Protein AF-A0A915ZCJ9-F1 (afdb_monomer)

Solvent-accessible surface area (backbone atoms only — not comparable to full-atom values): 4672 Å² total; per-residue (Å²): 130,82,54,51,63,58,56,50,72,70,34,72,70,48,69,74,42,80,57,78,65,38,66,58,55,35,55,75,68,64,55,46,49,73,58,55,73,68,51,47,31,68,55,40,27,75,66,70,38,52,65,66,50,13,42,54,49,39,51,50,52,51,51,51,52,54,53,53,47,53,61,52,48,53,68,68,62,73,75,124

Nearest PDB structures (foldseek):
  5f3x-assembly2_D  TM=6.016E-01  e=1.440E+00  Mus musculus
  3bs7-assembly2_B  TM=6.692E-01  e=2.101E+00  Drosophila melanogaster

Organism: NCBI:txid588596

Mean predicted aligned error: 8.81 Å

pLDDT: mean 74.18, std 14.65, range [41.0, 89.31]

Structure (mmCIF, N/CA/C/O backbone):
data_AF-A0A915ZCJ9-F1
#
_entry.id   AF-A0A915ZCJ9-F1
#
loop_
_atom_site.group_PDB
_atom_site.id
_atom_site.type_symbol
_atom_site.label_atom_id
_atom_site.label_alt_id
_atom_site.label_comp_id
_atom_site.label_asym_id
_atom_site.label_entity_id
_atom_site.label_seq_id
_atom_site.pdbx_PDB_ins_code
_atom_site.Cartn_x
_atom_site.Cartn_y
_atom_site.Cartn_z
_atom_site.occupancy
_atom_site.B_iso_or_equiv
_atom_site.auth_seq_id
_atom_site.auth_comp_id
_atom_site.auth_asym_id
_atom_site.auth_atom_id
_atom_site.pdbx_PDB_model_num
ATOM 1 N N . MET A 1 1 ? 4.370 8.358 -18.483 1.00 42.69 1 MET A N 1
ATOM 2 C CA . MET A 1 1 ? 4.610 7.426 -17.365 1.00 42.69 1 MET A CA 1
ATOM 3 C C . MET A 1 1 ? 3.303 7.346 -16.606 1.00 42.69 1 MET A C 1
ATOM 5 O O . MET A 1 1 ? 2.945 8.297 -15.922 1.00 42.69 1 MET A O 1
ATOM 9 N N . GLU A 1 2 ? 2.503 6.318 -16.865 1.00 52.81 2 GLU A N 1
ATOM 10 C CA . GLU A 1 2 ? 1.268 6.115 -16.108 1.00 52.81 2 GLU A CA 1
ATOM 11 C C . GLU A 1 2 ? 1.639 5.893 -14.638 1.00 52.81 2 GLU A C 1
ATOM 13 O O . GLU A 1 2 ? 2.606 5.192 -14.338 1.00 52.81 2 GLU A O 1
ATOM 18 N N . SER A 1 3 ? 0.943 6.573 -13.723 1.00 70.56 3 SER A N 1
ATOM 19 C CA . SER A 1 3 ? 1.226 6.457 -12.290 1.00 70.56 3 SER A CA 1
ATOM 20 C C . SER A 1 3 ? 1.055 4.996 -11.876 1.00 70.56 3 SER A C 1
ATOM 22 O O . SER A 1 3 ? 0.009 4.412 -12.150 1.00 70.56 3 SER A O 1
ATOM 24 N N . LEU A 1 4 ? 2.054 4.411 -11.207 1.00 72.62 4 LEU A N 1
ATOM 25 C CA . LEU A 1 4 ? 1.992 3.047 -10.661 1.00 72.62 4 LEU A CA 1
ATOM 26 C C . LEU A 1 4 ? 0.685 2.810 -9.888 1.00 72.62 4 LEU A C 1
ATOM 28 O O . LEU A 1 4 ? 0.097 1.742 -9.977 1.00 72.62 4 LEU A O 1
ATOM 32 N N . ILE A 1 5 ? 0.195 3.840 -9.194 1.00 73.62 5 ILE A N 1
ATOM 33 C CA . ILE A 1 5 ? -1.069 3.815 -8.458 1.00 73.62 5 ILE A CA 1
ATOM 34 C C . ILE A 1 5 ? -2.271 3.573 -9.387 1.00 73.62 5 ILE A C 1
ATOM 36 O O . ILE A 1 5 ? -3.156 2.803 -9.032 1.00 73.62 5 ILE A O 1
ATOM 40 N N . LYS A 1 6 ? -2.301 4.167 -10.590 1.00 75.94 6 LYS A N 1
ATOM 41 C CA . LYS A 1 6 ? -3.361 3.908 -11.581 1.00 75.94 6 LYS A CA 1
ATOM 42 C C . LYS A 1 6 ? -3.310 2.469 -12.085 1.00 75.94 6 LYS A C 1
ATOM 44 O O . LYS A 1 6 ? -4.331 1.797 -12.053 1.00 75.94 6 LYS A O 1
ATOM 49 N N . PHE A 1 7 ? -2.117 1.987 -12.441 1.00 78.31 7 PHE A N 1
ATOM 50 C CA . PHE A 1 7 ? -1.916 0.596 -12.860 1.00 78.31 7 PHE A CA 1
ATOM 51 C C . PHE A 1 7 ? -2.409 -0.392 -11.793 1.00 78.31 7 PHE A C 1
ATOM 53 O O . PHE A 1 7 ? -3.146 -1.323 -12.092 1.00 78.31 7 PHE A O 1
ATOM 60 N N . LEU A 1 8 ? -2.044 -0.155 -10.530 1.00 77.12 8 LEU A N 1
ATOM 61 C CA . LEU A 1 8 ? -2.463 -0.987 -9.404 1.00 77.12 8 LEU A CA 1
ATOM 62 C C . LEU A 1 8 ? -3.980 -0.914 -9.170 1.00 77.12 8 LEU A C 1
ATOM 6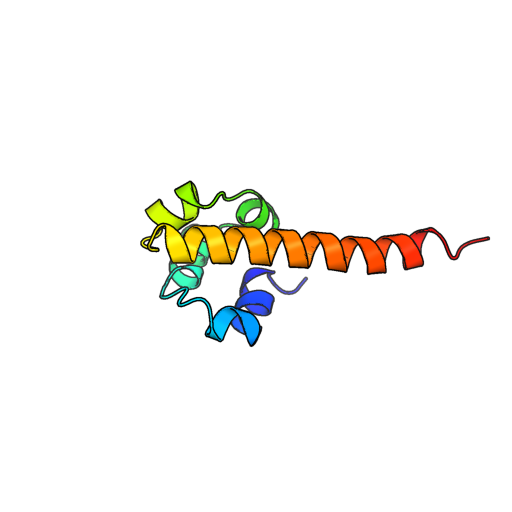4 O O . LEU A 1 8 ? -4.611 -1.930 -8.903 1.00 77.12 8 LEU A O 1
ATOM 68 N N . ARG A 1 9 ? -4.596 0.261 -9.327 1.00 76.38 9 ARG A N 1
ATOM 69 C CA . ARG A 1 9 ? -6.050 0.424 -9.182 1.00 76.38 9 ARG A CA 1
ATOM 70 C C . ARG A 1 9 ? -6.849 -0.392 -10.205 1.00 76.38 9 ARG A C 1
ATOM 72 O O . ARG A 1 9 ? -7.969 -0.801 -9.909 1.00 76.38 9 ARG A O 1
ATOM 79 N N . GLU A 1 10 ? -6.289 -0.613 -11.389 1.00 78.50 10 GLU A N 1
ATOM 80 C CA . GLU A 1 10 ? -6.914 -1.405 -12.453 1.00 78.50 10 GLU A CA 1
ATOM 81 C C . GLU A 1 10 ? -6.591 -2.906 -12.358 1.00 78.50 10 GLU A C 1
ATOM 83 O O . GLU A 1 10 ? -7.263 -3.717 -13.000 1.00 78.50 10 GLU A O 1
ATOM 88 N N . ASP A 1 11 ? -5.620 -3.306 -11.530 1.00 80.88 11 ASP A N 1
ATOM 89 C CA . ASP A 1 11 ? -5.205 -4.701 -11.424 1.00 80.88 11 ASP A CA 1
ATOM 90 C C . ASP A 1 11 ? -6.253 -5.555 -10.693 1.00 80.88 11 ASP A C 1
ATOM 92 O O . ASP A 1 11 ? -6.634 -5.323 -9.542 1.00 80.88 11 ASP A O 1
ATOM 96 N N . SER A 1 12 ? -6.715 -6.608 -11.368 1.00 75.12 12 SER A N 1
ATOM 97 C CA . SER A 1 12 ? -7.731 -7.517 -10.839 1.00 75.12 12 SER A CA 1
ATOM 98 C C . SER A 1 12 ? -7.294 -8.264 -9.578 1.00 75.12 12 SER A C 1
ATOM 100 O O . SER A 1 12 ? -8.150 -8.652 -8.789 1.00 75.12 12 SER A O 1
ATOM 102 N N . LYS A 1 13 ? -5.989 -8.468 -9.353 1.00 73.56 13 LYS A N 1
ATOM 103 C CA . LYS A 1 13 ? -5.490 -9.127 -8.136 1.00 73.56 13 LYS A CA 1
ATOM 104 C C . LYS A 1 13 ? -5.628 -8.226 -6.913 1.00 73.56 13 LYS A C 1
ATOM 106 O O . LYS A 1 13 ? -5.881 -8.727 -5.823 1.00 73.56 13 LYS A O 1
ATOM 111 N N . LEU A 1 14 ? -5.564 -6.909 -7.099 1.00 76.12 14 LEU A N 1
ATOM 112 C CA . LEU A 1 14 ? -5.824 -5.949 -6.030 1.00 76.12 14 LEU A CA 1
ATOM 113 C C . LEU A 1 14 ? -7.303 -5.816 -5.689 1.00 76.12 14 LEU A C 1
ATOM 115 O O . LEU A 1 14 ? -7.617 -5.351 -4.606 1.00 76.12 14 LEU A O 1
ATOM 119 N N . LYS A 1 15 ? -8.226 -6.295 -6.532 1.00 70.94 15 LYS A N 1
ATOM 120 C CA . LYS A 1 15 ? -9.632 -6.431 -6.116 1.00 70.94 15 LYS A CA 1
ATOM 121 C C . LYS A 1 15 ? -9.823 -7.468 -5.006 1.00 70.94 15 LYS A C 1
ATOM 123 O O . LYS A 1 15 ? -10.810 -7.384 -4.285 1.00 70.94 15 LYS A O 1
ATOM 128 N N . HIS A 1 16 ? -8.915 -8.439 -4.874 1.00 76.88 16 HIS A N 1
ATOM 129 C CA . HIS A 1 16 ? -8.975 -9.443 -3.807 1.00 76.88 16 HIS A CA 1
ATOM 130 C C . HIS A 1 16 ? -8.415 -8.938 -2.477 1.00 76.88 16 HIS A C 1
ATOM 132 O O . HIS A 1 16 ? -8.854 -9.383 -1.420 1.00 76.88 16 HIS A O 1
ATOM 138 N N . ILE A 1 17 ? -7.459 -8.015 -2.529 1.00 75.00 17 ILE A N 1
ATOM 139 C CA . ILE A 1 17 ? -6.885 -7.374 -1.352 1.00 75.00 17 ILE A CA 1
ATOM 140 C C . ILE A 1 17 ? -7.736 -6.128 -1.135 1.00 75.00 17 ILE A C 1
ATOM 142 O O . ILE A 1 17 ? -7.580 -5.167 -1.870 1.00 75.00 17 ILE A O 1
ATOM 146 N N . GLU A 1 18 ? -8.691 -6.137 -0.204 1.00 77.62 18 GLU A N 1
ATOM 147 C CA . GLU A 1 18 ? -9.508 -4.952 0.114 1.00 77.62 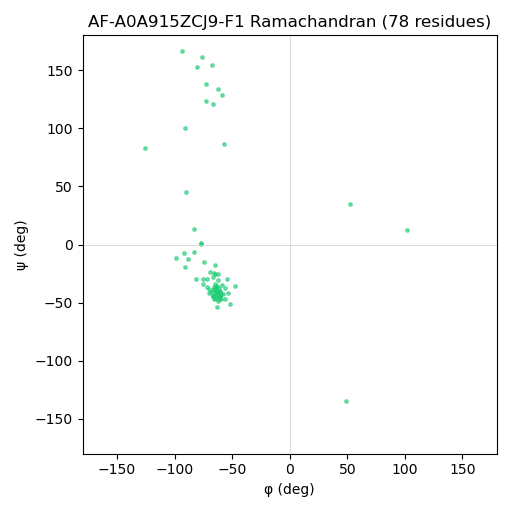18 GLU A CA 1
ATOM 148 C C . GLU A 1 18 ? -8.612 -3.767 0.531 1.00 77.62 18 GLU A C 1
ATOM 150 O O . GLU A 1 18 ? -8.316 -3.542 1.701 1.00 77.62 18 GLU A O 1
ATOM 155 N N . VAL A 1 19 ? -8.150 -3.005 -0.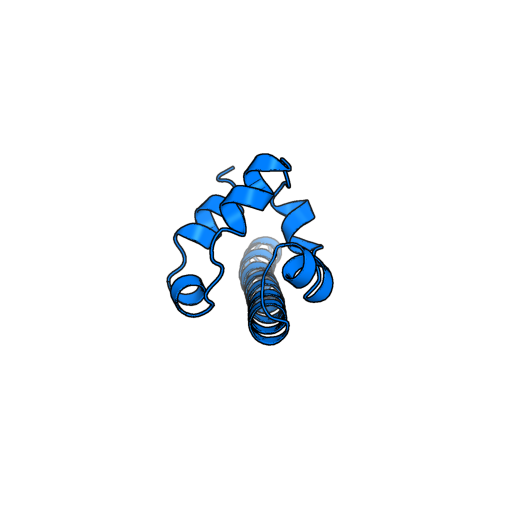456 1.00 76.44 19 VAL A N 1
ATOM 156 C CA . VAL A 1 19 ? -7.236 -1.870 -0.296 1.00 76.44 19 VAL A CA 1
ATOM 157 C C . VAL A 1 19 ? -7.971 -0.585 0.085 1.00 76.44 19 VAL A C 1
ATOM 159 O O . VAL A 1 19 ? -7.330 0.412 0.405 1.00 76.44 19 VAL A O 1
ATOM 162 N N . GLY A 1 20 ? -9.309 -0.600 0.102 1.00 72.12 20 GLY A N 1
ATOM 163 C CA . GLY A 1 20 ? -10.149 0.517 0.543 1.00 72.12 20 GLY A CA 1
ATOM 164 C C . GLY A 1 20 ? -9.752 1.856 -0.092 1.00 72.12 20 GLY A C 1
ATOM 165 O O . GLY A 1 20 ? -9.460 1.932 -1.286 1.00 72.12 20 GLY A O 1
A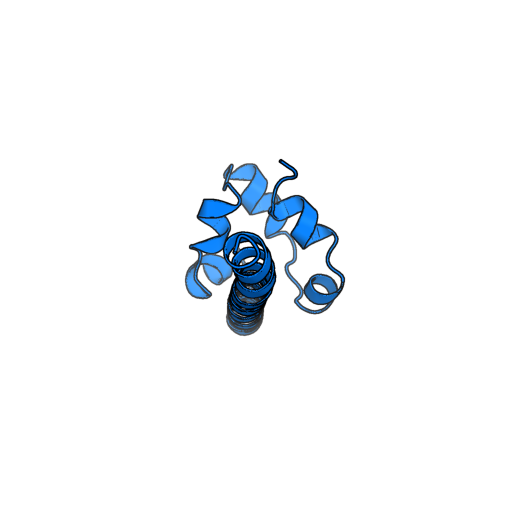TOM 166 N N . ASP A 1 21 ? -9.687 2.905 0.733 1.00 80.12 21 ASP A N 1
ATOM 167 C CA . ASP A 1 21 ? -9.284 4.262 0.331 1.00 80.12 21 ASP A CA 1
ATOM 168 C C . ASP A 1 21 ? -7.761 4.484 0.292 1.00 80.12 21 ASP A C 1
ATOM 170 O O . ASP A 1 21 ? -7.304 5.627 0.214 1.00 80.12 21 ASP A O 1
ATOM 174 N N . LEU A 1 22 ? -6.946 3.422 0.352 1.00 83.12 22 LEU A N 1
ATOM 175 C CA . LEU A 1 22 ? -5.484 3.534 0.358 1.00 83.12 22 LEU A CA 1
ATOM 176 C C . LEU A 1 22 ? -4.985 4.404 -0.801 1.00 83.12 22 LEU A C 1
ATOM 178 O O . LEU A 1 22 ? -4.235 5.352 -0.584 1.00 83.12 22 LEU A O 1
ATOM 182 N N . PHE A 1 23 ? -5.421 4.112 -2.028 1.00 79.56 23 PHE A N 1
ATOM 183 C CA . PHE A 1 23 ? -4.967 4.841 -3.213 1.00 79.56 23 PHE A CA 1
ATOM 184 C C . PHE A 1 23 ? -5.364 6.316 -3.189 1.00 79.56 23 PHE A C 1
ATOM 186 O O . PHE A 1 23 ? -4.566 7.155 -3.601 1.00 79.56 23 PHE A O 1
ATOM 193 N N . THR A 1 24 ? -6.540 6.637 -2.648 1.00 83.12 24 THR A N 1
ATOM 194 C CA . THR A 1 24 ? -6.984 8.021 -2.444 1.00 83.12 24 THR A CA 1
ATOM 195 C C . THR A 1 24 ? -6.048 8.741 -1.473 1.00 83.12 24 THR A C 1
ATOM 197 O O . THR A 1 24 ? -5.515 9.795 -1.807 1.00 83.12 24 THR A O 1
ATOM 200 N N . LYS A 1 25 ? -5.736 8.132 -0.320 1.00 84.00 25 LYS A N 1
ATOM 201 C CA . LYS A 1 25 ? -4.820 8.716 0.679 1.00 84.00 25 LYS A CA 1
ATOM 202 C C . LYS A 1 25 ? -3.392 8.877 0.157 1.00 84.00 25 LYS A C 1
ATOM 204 O O . LYS A 1 25 ? -2.702 9.836 0.504 1.00 84.00 25 LYS A O 1
ATOM 209 N N . LEU A 1 26 ? -2.922 7.934 -0.656 1.00 82.44 26 LEU A N 1
ATOM 210 C CA . LEU A 1 26 ? -1.606 8.011 -1.291 1.00 82.44 26 LEU A CA 1
ATOM 211 C C . LEU A 1 26 ? -1.544 9.154 -2.310 1.00 82.44 26 LEU A C 1
ATOM 213 O O . LEU A 1 26 ? -0.538 9.862 -2.365 1.00 82.44 26 LEU A O 1
ATOM 217 N N . GLU A 1 27 ? -2.620 9.360 -3.072 1.00 80.94 27 GLU A N 1
ATOM 218 C CA . GLU A 1 27 ? -2.748 10.472 -4.015 1.00 80.94 27 GLU A CA 1
ATOM 219 C C . GLU A 1 27 ? -2.804 11.826 -3.287 1.00 80.94 27 GLU A C 1
ATOM 221 O O . GLU A 1 27 ? -2.057 12.738 -3.646 1.00 80.94 27 GLU A O 1
ATOM 226 N N . GLU A 1 28 ? -3.580 11.936 -2.200 1.00 83.81 28 GLU A N 1
ATOM 227 C CA . GLU A 1 28 ? -3.635 13.132 -1.341 1.00 83.81 28 GLU A CA 1
ATOM 228 C C . GLU A 1 28 ? -2.262 13.489 -0.757 1.00 83.81 28 GLU A C 1
ATOM 230 O O . GLU A 1 28 ? -1.854 14.654 -0.763 1.00 83.81 28 GLU A O 1
ATOM 235 N N . LYS A 1 29 ? -1.504 12.483 -0.303 1.00 81.81 29 LYS A N 1
ATOM 236 C CA . LYS A 1 29 ? -0.133 12.666 0.197 1.00 81.81 29 LYS A CA 1
ATOM 237 C C . LYS A 1 29 ? 0.911 12.848 -0.911 1.00 81.81 29 LYS A C 1
ATOM 239 O O . LYS A 1 29 ? 2.093 12.985 -0.599 1.00 81.81 29 LYS A O 1
ATOM 244 N N . LYS A 1 30 ? 0.507 12.857 -2.188 1.00 79.31 30 LYS A N 1
ATOM 245 C CA . LYS A 1 30 ? 1.396 12.937 -3.362 1.00 79.31 30 LYS A CA 1
ATOM 246 C C . LYS A 1 30 ? 2.509 11.883 -3.338 1.00 79.31 30 LYS A C 1
ATOM 248 O O . LYS A 1 30 ? 3.630 12.137 -3.786 1.00 79.31 30 LYS A O 1
ATOM 253 N N . ILE A 1 31 ? 2.209 10.695 -2.813 1.00 78.88 31 ILE A N 1
ATOM 254 C CA . ILE A 1 31 ? 3.137 9.566 -2.817 1.00 78.88 31 ILE A CA 1
ATOM 255 C C . ILE A 1 31 ? 3.330 9.139 -4.275 1.00 78.88 31 ILE A C 1
ATOM 257 O O . ILE A 1 31 ? 2.382 8.786 -4.975 1.00 78.88 31 ILE A O 1
ATOM 261 N N . THR A 1 32 ? 4.570 9.183 -4.749 1.00 76.38 32 THR A N 1
ATOM 262 C CA . THR 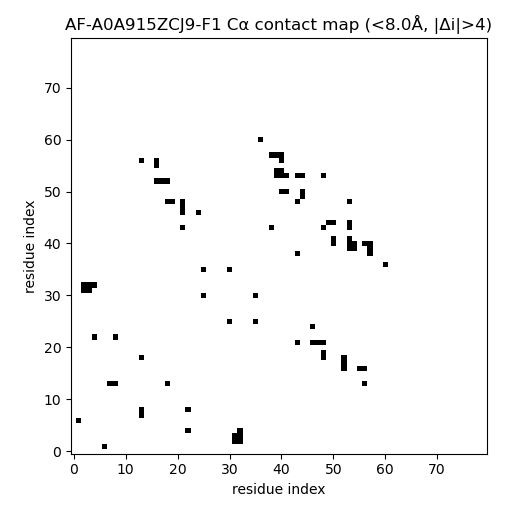A 1 32 ? 4.928 8.690 -6.081 1.00 76.38 32 THR A CA 1
ATOM 263 C C . THR A 1 32 ? 4.991 7.164 -6.092 1.00 76.38 32 THR A C 1
ATOM 265 O O . THR A 1 32 ? 5.142 6.531 -5.046 1.00 76.38 32 THR A O 1
ATOM 268 N N . GLY A 1 33 ? 4.926 6.555 -7.281 1.00 76.69 33 GLY A N 1
ATOM 269 C CA . GLY A 1 33 ? 5.043 5.100 -7.428 1.00 76.69 33 GLY A CA 1
ATOM 270 C C . GLY A 1 33 ? 6.307 4.526 -6.777 1.00 76.69 33 GLY A C 1
ATOM 271 O O . GLY A 1 33 ? 6.226 3.529 -6.072 1.00 76.69 33 GLY A O 1
ATOM 272 N N . ASP A 1 34 ? 7.453 5.195 -6.920 1.00 76.62 34 ASP A N 1
ATOM 273 C CA . ASP A 1 34 ? 8.706 4.766 -6.281 1.00 76.62 34 ASP A CA 1
ATOM 274 C C . ASP A 1 34 ? 8.656 4.814 -4.751 1.00 76.62 34 ASP A C 1
ATOM 276 O O . ASP A 1 34 ? 9.219 3.947 -4.085 1.00 76.62 34 ASP A O 1
ATOM 280 N N . SER A 1 35 ? 7.985 5.816 -4.179 1.00 81.19 35 SER A N 1
ATOM 281 C CA . SER A 1 35 ? 7.790 5.909 -2.730 1.00 81.19 35 SER A CA 1
ATOM 282 C C . SER A 1 35 ? 6.800 4.859 -2.235 1.00 81.19 35 SER A C 1
ATOM 284 O O . SER A 1 35 ? 7.022 4.280 -1.179 1.00 81.19 35 SER A O 1
ATOM 286 N N . PHE A 1 36 ? 5.760 4.557 -3.016 1.00 81.00 36 PHE A N 1
ATOM 287 C CA . PHE A 1 36 ? 4.809 3.487 -2.715 1.00 81.00 36 PHE A CA 1
ATOM 288 C C . PHE A 1 36 ? 5.491 2.115 -2.631 1.00 81.00 36 PHE A C 1
ATOM 290 O O . PHE A 1 36 ? 5.218 1.354 -1.711 1.00 81.00 36 PHE A O 1
ATOM 297 N N . LEU A 1 37 ? 6.433 1.825 -3.534 1.00 79.31 37 LEU A N 1
ATOM 298 C CA . LEU A 1 37 ? 7.201 0.571 -3.523 1.00 79.31 37 LEU A CA 1
ATOM 299 C C . LEU A 1 37 ? 8.113 0.410 -2.296 1.00 79.31 37 LEU A C 1
ATOM 301 O O . LEU A 1 37 ? 8.577 -0.695 -2.029 1.00 79.31 37 LEU A O 1
ATOM 305 N N . LYS A 1 38 ? 8.406 1.499 -1.577 1.00 82.19 38 LYS A N 1
ATOM 306 C CA . LYS A 1 38 ? 9.221 1.478 -0.354 1.00 82.19 38 LYS A CA 1
ATOM 307 C C . LYS A 1 38 ? 8.389 1.312 0.915 1.00 82.19 38 LYS A C 1
ATOM 309 O O . LYS A 1 38 ? 8.977 1.176 1.984 1.00 82.19 38 LYS A O 1
ATOM 314 N N . LEU A 1 39 ? 7.061 1.356 0.807 1.00 84.06 39 LEU A N 1
ATOM 315 C CA . LEU A 1 39 ? 6.171 1.179 1.946 1.00 84.06 39 LEU A CA 1
ATOM 316 C C . LEU A 1 39 ? 6.168 -0.285 2.389 1.00 84.06 39 LEU A C 1
ATOM 318 O O . LEU A 1 39 ? 6.126 -1.208 1.575 1.00 84.06 39 LEU A O 1
ATOM 322 N N . SER A 1 40 ?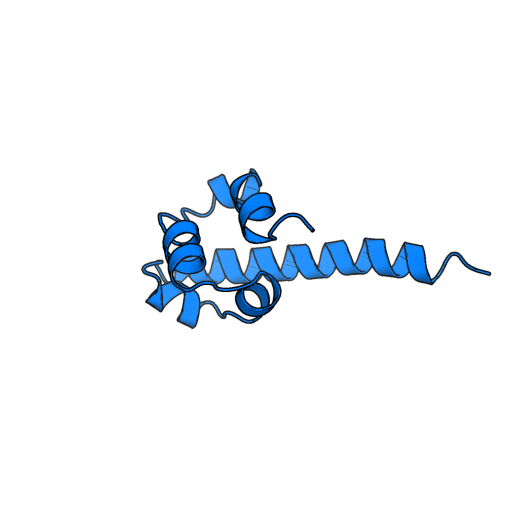 6.202 -0.473 3.699 1.00 85.12 40 SER A N 1
ATOM 323 C CA . SER A 1 40 ? 6.058 -1.755 4.374 1.00 85.12 40 SER A CA 1
ATOM 324 C C . SER A 1 40 ? 4.603 -2.013 4.773 1.00 85.12 40 SER A C 1
ATOM 326 O O . SER A 1 40 ? 3.778 -1.096 4.826 1.00 85.12 40 SER A O 1
ATOM 328 N N . GLY A 1 41 ? 4.282 -3.251 5.151 1.00 86.69 41 GLY A N 1
ATOM 329 C CA . GLY A 1 41 ? 2.990 -3.610 5.737 1.00 86.69 41 GLY A CA 1
ATOM 330 C C . GLY A 1 41 ? 2.623 -2.761 6.962 1.00 86.69 41 GLY A C 1
ATOM 331 O O . GLY A 1 41 ? 1.451 -2.477 7.207 1.00 86.69 41 GLY A O 1
ATOM 332 N N . TRP A 1 42 ? 3.607 -2.277 7.721 1.00 86.94 42 TRP A N 1
ATOM 333 C CA . TRP A 1 42 ? 3.343 -1.362 8.833 1.00 86.94 42 TRP A CA 1
ATOM 334 C C . TRP A 1 42 ? 2.898 0.017 8.359 1.00 86.94 42 TRP A C 1
ATOM 336 O O . TRP A 1 42 ? 1.930 0.546 8.902 1.00 86.94 42 TRP A O 1
ATOM 346 N N . ASP A 1 43 ? 3.522 0.550 7.309 1.00 87.88 43 ASP A N 1
ATOM 347 C CA . ASP A 1 43 ? 3.101 1.819 6.718 1.00 87.88 43 ASP A CA 1
ATOM 348 C C . ASP A 1 43 ? 1.667 1.702 6.189 1.00 87.88 43 ASP A C 1
ATOM 350 O O . ASP A 1 43 ? 0.811 2.527 6.500 1.00 87.88 43 ASP A O 1
ATOM 354 N N . PHE A 1 44 ? 1.355 0.630 5.454 1.00 86.31 44 PHE A N 1
ATOM 355 C CA . PHE A 1 44 ? 0.005 0.371 4.940 1.00 86.31 44 PHE A CA 1
ATOM 356 C C . PHE A 1 44 ? -1.051 0.259 6.047 1.00 86.31 44 PHE A C 1
ATOM 358 O O . PHE A 1 44 ? -2.178 0.738 5.883 1.00 86.31 44 PHE A O 1
ATOM 365 N N . LYS A 1 45 ? -0.686 -0.300 7.205 1.00 87.00 45 LYS A N 1
ATOM 366 C CA . LYS A 1 45 ? -1.554 -0.317 8.386 1.00 87.00 45 LYS A CA 1
ATOM 367 C C . LYS A 1 45 ? -1.858 1.098 8.892 1.00 87.00 45 LYS A C 1
ATOM 369 O O . LYS A 1 45 ? -3.009 1.379 9.224 1.00 87.00 45 LYS A O 1
ATOM 374 N N . GLU A 1 46 ? -0.884 2.009 8.900 1.00 86.81 46 GLU A N 1
ATOM 375 C CA . GLU A 1 46 ? -1.118 3.419 9.261 1.00 86.81 46 GLU A CA 1
ATOM 376 C C . GLU A 1 46 ? -2.047 4.140 8.274 1.00 86.81 46 GLU A C 1
ATOM 378 O O . GLU A 1 46 ? -2.762 5.073 8.645 1.00 86.81 46 GLU A O 1
ATOM 383 N N . TYR A 1 47 ? -2.116 3.672 7.025 1.00 82.19 47 TYR A N 1
ATOM 384 C CA . TYR A 1 47 ? -3.088 4.155 6.041 1.00 82.19 47 TYR A CA 1
ATOM 385 C C . TYR A 1 47 ? -4.510 3.604 6.242 1.00 82.19 47 TYR A C 1
ATOM 387 O O . TYR A 1 47 ? -5.431 4.019 5.531 1.00 82.19 47 TYR A O 1
ATOM 395 N N . GLY A 1 48 ? -4.732 2.766 7.257 1.00 82.50 48 GLY A N 1
ATOM 396 C CA . GLY A 1 48 ? -6.048 2.256 7.646 1.00 82.50 48 GLY A CA 1
ATOM 397 C C . GLY A 1 48 ? -6.339 0.832 7.179 1.00 82.50 48 GLY A C 1
ATOM 398 O O . GLY A 1 48 ? -7.488 0.406 7.255 1.00 82.50 48 GLY A O 1
ATOM 399 N N . MET A 1 49 ? -5.330 0.096 6.704 1.00 85.25 49 MET A N 1
ATOM 400 C CA . MET A 1 49 ? -5.474 -1.330 6.405 1.00 85.25 49 MET A CA 1
ATOM 401 C C . MET A 1 49 ? -5.357 -2.175 7.675 1.00 85.25 49 MET A C 1
ATOM 403 O O . MET A 1 49 ? -4.662 -1.822 8.631 1.00 85.25 49 MET A O 1
ATOM 407 N N . SER A 1 50 ? -5.988 -3.349 7.674 1.00 89.00 50 SER A N 1
ATOM 408 C CA . SER A 1 50 ? -5.640 -4.377 8.654 1.00 89.00 50 SER A CA 1
ATOM 409 C C . SER A 1 50 ? -4.222 -4.897 8.397 1.00 89.00 50 SER A C 1
ATOM 411 O O . SER A 1 50 ? -3.735 -4.883 7.266 1.00 89.00 50 SER A O 1
ATOM 413 N N . LEU A 1 51 ? -3.563 -5.418 9.438 1.00 87.44 51 LEU A N 1
ATOM 414 C CA . LEU A 1 51 ? -2.218 -5.993 9.307 1.00 87.44 51 LEU A CA 1
ATOM 415 C C . LEU A 1 51 ? -2.170 -7.110 8.250 1.00 87.44 51 LEU A C 1
ATOM 417 O O . LEU A 1 51 ? -1.201 -7.207 7.510 1.00 87.44 51 LEU A O 1
ATOM 421 N N . ARG A 1 52 ? -3.228 -7.924 8.154 1.00 88.50 52 ARG A N 1
ATOM 422 C CA . ARG A 1 52 ? -3.320 -8.996 7.159 1.00 88.50 52 ARG A CA 1
ATOM 423 C C . ARG A 1 52 ? -3.330 -8.439 5.735 1.00 88.50 52 ARG A C 1
ATOM 425 O O . ARG A 1 52 ? -2.480 -8.823 4.943 1.00 88.50 52 ARG A O 1
ATOM 432 N N . GLN A 1 53 ? -4.237 -7.504 5.445 1.00 87.12 53 GLN A N 1
ATOM 433 C CA . GLN A 1 53 ? -4.339 -6.895 4.114 1.00 87.12 53 GLN A CA 1
ATOM 434 C C . GLN A 1 53 ? -3.045 -6.161 3.743 1.00 87.12 53 GLN A C 1
AT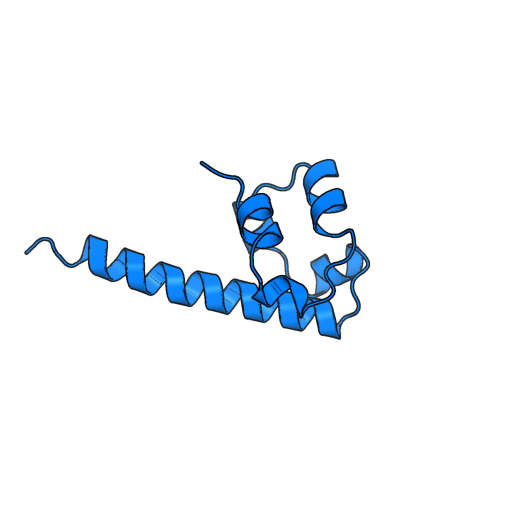OM 436 O O . GLN A 1 53 ? -2.621 -6.183 2.593 1.00 87.12 53 GLN A O 1
ATOM 441 N N . ALA A 1 54 ? -2.416 -5.507 4.719 1.00 89.31 54 ALA A N 1
ATOM 442 C CA . ALA A 1 54 ? -1.171 -4.789 4.520 1.00 89.31 54 ALA A CA 1
ATOM 443 C C . ALA A 1 54 ? -0.002 -5.716 4.147 1.00 89.31 54 ALA A C 1
ATOM 445 O O . ALA A 1 54 ? 0.772 -5.389 3.251 1.00 89.31 54 ALA A O 1
ATOM 446 N N . LEU A 1 55 ? 0.104 -6.878 4.799 1.00 89.12 55 LEU A N 1
ATOM 447 C CA . LEU A 1 55 ? 1.099 -7.898 4.459 1.00 89.12 55 LEU A CA 1
ATOM 448 C C . LEU A 1 55 ? 0.807 -8.546 3.098 1.00 89.12 55 LEU A C 1
ATOM 450 O O . LEU A 1 55 ? 1.726 -8.719 2.304 1.00 89.12 55 LEU A O 1
ATOM 454 N N . GLU A 1 56 ? -0.461 -8.842 2.789 1.00 88.94 56 GLU A N 1
ATOM 455 C CA . GLU A 1 56 ? -0.865 -9.361 1.471 1.00 88.94 56 GLU A CA 1
ATOM 456 C C . GLU A 1 56 ? -0.534 -8.369 0.344 1.00 88.94 56 GLU A C 1
ATOM 458 O O . GLU A 1 56 ? -0.057 -8.766 -0.720 1.00 88.94 56 GLU A O 1
ATOM 463 N N . LEU A 1 57 ? -0.733 -7.068 0.584 1.00 86.25 57 LEU A N 1
ATOM 464 C CA . LEU A 1 57 ? -0.359 -6.011 -0.352 1.00 86.25 57 LEU A CA 1
ATOM 465 C C . LEU A 1 57 ? 1.161 -5.908 -0.528 1.00 86.25 57 LEU A C 1
ATOM 467 O O . LEU A 1 57 ? 1.638 -5.793 -1.656 1.00 86.25 57 LEU A O 1
ATOM 471 N N . GLU A 1 58 ? 1.920 -5.956 0.567 1.00 88.19 58 GLU A N 1
ATOM 472 C CA . GLU A 1 58 ? 3.382 -5.920 0.528 1.00 88.19 58 GLU A CA 1
ATOM 473 C C . GLU A 1 58 ? 3.950 -7.096 -0.284 1.00 88.19 58 GLU A C 1
ATOM 475 O O . GLU A 1 58 ? 4.788 -6.891 -1.168 1.00 88.19 58 GLU A O 1
ATOM 480 N N . ASP A 1 59 ? 3.466 -8.314 -0.040 1.00 87.75 59 ASP A N 1
ATOM 481 C CA . ASP A 1 59 ? 3.885 -9.504 -0.785 1.00 87.75 59 ASP A CA 1
ATOM 482 C C . ASP A 1 59 ? 3.497 -9.418 -2.263 1.00 87.75 59 ASP A C 1
ATOM 484 O O . ASP A 1 59 ? 4.315 -9.713 -3.139 1.00 87.75 59 ASP A O 1
ATOM 488 N N . TYR A 1 60 ? 2.296 -8.925 -2.568 1.00 85.38 60 TYR A N 1
ATOM 489 C CA . TYR A 1 60 ? 1.867 -8.704 -3.945 1.00 85.38 60 TYR A CA 1
ATOM 490 C C . TYR A 1 60 ? 2.772 -7.705 -4.683 1.00 85.38 60 TYR A C 1
ATOM 492 O O . TYR A 1 60 ? 3.185 -7.963 -5.816 1.00 85.38 60 TYR A O 1
ATOM 500 N N . ILE A 1 61 ? 3.137 -6.589 -4.045 1.00 80.75 61 ILE A N 1
ATOM 501 C CA . ILE A 1 61 ? 4.056 -5.594 -4.616 1.00 80.75 61 ILE A CA 1
ATOM 502 C C . ILE A 1 61 ? 5.440 -6.209 -4.861 1.00 80.75 61 ILE A C 1
ATOM 504 O O . ILE A 1 61 ? 6.022 -6.006 -5.933 1.00 80.75 61 ILE A O 1
ATOM 508 N N . LYS A 1 62 ? 5.956 -6.995 -3.906 1.00 82.50 62 LYS A N 1
ATOM 509 C CA . LYS A 1 62 ? 7.227 -7.724 -4.053 1.00 82.50 62 LYS A CA 1
ATOM 510 C C . LYS A 1 62 ? 7.183 -8.710 -5.218 1.00 82.50 62 LYS A C 1
ATOM 512 O O . LYS A 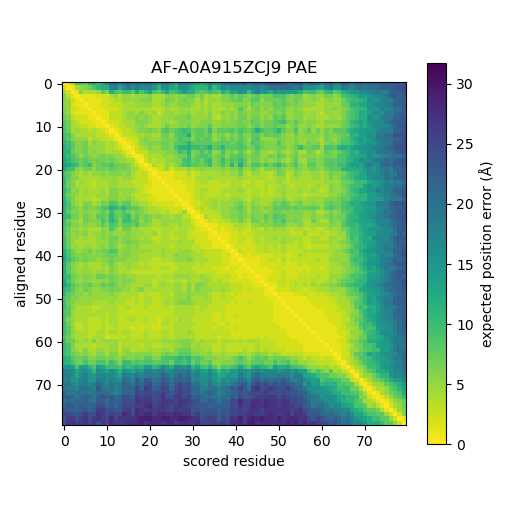1 62 ? 8.124 -8.743 -6.014 1.00 82.50 62 LYS A O 1
ATOM 517 N N . GLU A 1 63 ? 6.099 -9.473 -5.368 1.00 83.31 63 GLU A N 1
ATOM 518 C CA . GLU A 1 63 ? 5.903 -10.369 -6.514 1.00 83.31 63 GLU A CA 1
ATOM 519 C C . GLU A 1 63 ? 5.887 -9.608 -7.842 1.00 83.31 63 GLU A C 1
ATOM 521 O O . GLU A 1 63 ? 6.529 -10.029 -8.807 1.00 83.31 63 GLU A O 1
ATOM 526 N N . LEU A 1 64 ? 5.163 -8.490 -7.904 1.00 75.88 64 LEU A N 1
ATOM 527 C CA . LEU A 1 64 ? 5.062 -7.640 -9.092 1.00 75.88 64 LEU A CA 1
ATOM 528 C C . LEU A 1 64 ? 6.431 -7.108 -9.512 1.00 75.88 64 LEU A C 1
ATOM 530 O O . LEU A 1 64 ? 6.767 -7.107 -10.696 1.00 75.88 64 LEU A O 1
ATOM 534 N N . TYR A 1 65 ? 7.232 -6.688 -8.536 1.00 71.12 65 TYR A N 1
ATOM 535 C CA . TYR A 1 65 ? 8.580 -6.191 -8.762 1.00 71.12 65 TYR A CA 1
ATOM 536 C C . TYR A 1 65 ? 9.544 -7.310 -9.185 1.00 71.12 65 TYR A C 1
ATOM 538 O O . TYR A 1 65 ? 10.367 -7.110 -10.080 1.00 71.12 65 TYR A O 1
ATOM 546 N N . SER A 1 66 ? 9.403 -8.505 -8.605 1.00 71.38 66 SER A N 1
ATOM 547 C CA . SER A 1 66 ? 10.167 -9.696 -8.993 1.00 71.38 66 SER A CA 1
ATOM 548 C C . SER A 1 66 ? 9.858 -10.129 -10.433 1.00 71.38 66 SER A C 1
ATOM 550 O O . SER A 1 66 ? 10.783 -10.317 -11.223 1.00 71.38 66 SER A O 1
ATOM 552 N N . ARG A 1 67 ? 8.571 -10.173 -10.813 1.00 66.25 67 ARG A N 1
ATOM 553 C CA . ARG A 1 67 ? 8.121 -10.483 -12.183 1.00 66.25 67 ARG A CA 1
ATOM 554 C C . ARG A 1 67 ? 8.554 -9.424 -13.200 1.00 66.25 67 ARG A C 1
ATOM 556 O O . ARG A 1 67 ? 9.105 -9.769 -14.237 1.00 66.25 67 ARG A O 1
ATOM 563 N N 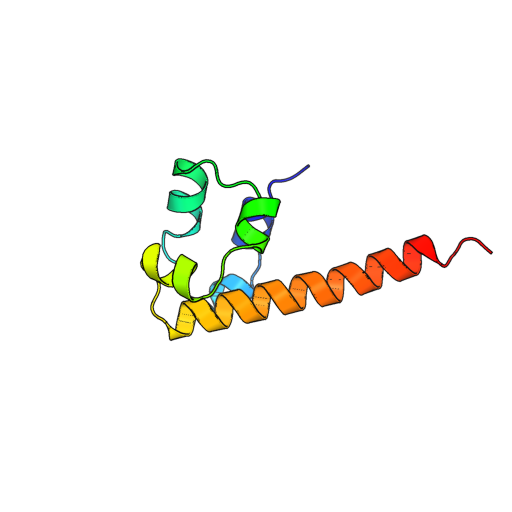. LYS A 1 68 ? 8.385 -8.128 -12.899 1.00 57.25 68 LYS A N 1
ATOM 564 C CA . LYS A 1 68 ? 8.832 -7.053 -13.809 1.00 57.25 68 LYS A CA 1
ATOM 565 C C . LYS A 1 68 ? 10.354 -6.994 -13.958 1.00 57.25 68 LYS A C 1
ATOM 567 O O . LYS A 1 68 ? 10.837 -6.577 -15.007 1.00 57.25 68 LYS A O 1
ATOM 572 N N . ARG A 1 69 ? 11.129 -7.419 -12.950 1.00 50.09 69 ARG A N 1
ATOM 573 C CA . ARG A 1 69 ? 12.582 -7.584 -13.108 1.00 50.09 69 ARG A CA 1
ATOM 574 C C . ARG A 1 69 ? 12.928 -8.677 -14.108 1.00 50.09 69 ARG A C 1
ATOM 576 O O . ARG A 1 69 ? 13.926 -8.502 -14.797 1.00 50.09 69 ARG A O 1
ATOM 583 N N . THR A 1 70 ? 12.143 -9.750 -14.206 1.00 45.34 70 THR A N 1
ATOM 584 C CA . THR A 1 70 ? 12.399 -10.840 -15.159 1.00 45.34 70 THR A CA 1
ATOM 585 C C . THR A 1 70 ? 12.231 -10.356 -16.606 1.00 45.34 70 THR A C 1
ATOM 587 O O . THR A 1 70 ? 13.144 -10.537 -17.406 1.00 45.34 70 THR A O 1
ATOM 590 N N . ASP A 1 71 ? 11.178 -9.584 -16.900 1.00 47.28 71 ASP A N 1
ATOM 591 C CA . ASP A 1 71 ? 10.973 -8.977 -18.232 1.00 47.28 71 ASP A CA 1
ATOM 592 C C . ASP A 1 71 ? 12.045 -7.927 -18.604 1.00 47.28 71 ASP A C 1
ATOM 594 O O . ASP A 1 71 ? 12.472 -7.822 -19.759 1.00 47.28 71 ASP A O 1
ATOM 598 N N . LEU A 1 72 ? 12.524 -7.143 -17.626 1.00 43.12 72 LEU A N 1
ATOM 599 C CA . LEU A 1 72 ? 13.594 -6.155 -17.834 1.00 43.12 72 LEU A CA 1
ATOM 600 C C . LEU A 1 72 ? 14.984 -6.791 -17.968 1.00 43.12 72 LEU A C 1
ATOM 602 O O . LEU A 1 72 ? 15.834 -6.239 -18.669 1.00 43.12 72 LEU A O 1
ATOM 606 N N . THR A 1 73 ? 15.236 -7.939 -17.328 1.00 42.78 73 THR A N 1
ATOM 607 C CA . THR A 1 73 ? 16.508 -8.659 -17.503 1.00 42.78 73 THR A CA 1
ATOM 608 C C . THR A 1 73 ? 16.578 -9.389 -18.838 1.00 42.78 73 THR A C 1
ATOM 610 O O . THR A 1 73 ? 17.651 -9.371 -19.439 1.00 42.78 73 THR A O 1
ATOM 613 N N . GLU A 1 74 ? 15.475 -9.919 -19.377 1.00 45.09 74 GLU A N 1
ATOM 614 C CA . GLU A 1 74 ? 15.445 -10.416 -20.765 1.00 45.09 74 GLU A CA 1
ATOM 615 C C . GLU A 1 74 ? 15.703 -9.292 -21.784 1.00 45.09 74 GLU A C 1
ATOM 617 O O . GLU A 1 74 ? 16.531 -9.445 -22.684 1.00 45.09 74 GLU A O 1
ATOM 622 N N . HIS A 1 75 ? 15.116 -8.104 -21.609 1.00 46.38 75 HIS A N 1
ATOM 623 C CA . HIS A 1 75 ? 15.364 -6.977 -22.523 1.00 46.38 75 HIS A CA 1
ATOM 624 C C . HIS A 1 75 ? 16.784 -6.382 -22.434 1.00 46.38 75 HIS A C 1
ATOM 626 O O . HIS A 1 75 ? 17.256 -5.790 -23.405 1.00 46.38 75 HIS A O 1
ATOM 632 N N . LEU A 1 76 ? 17.489 -6.539 -21.306 1.00 43.19 76 LEU A N 1
ATOM 633 C CA . LEU A 1 76 ? 18.878 -6.077 -21.142 1.00 43.19 76 LEU A CA 1
ATOM 634 C C . LEU A 1 76 ? 19.932 -7.133 -21.514 1.00 43.19 76 LEU A C 1
ATOM 636 O O . LEU A 1 76 ? 21.075 -6.766 -21.781 1.00 43.19 76 LEU A O 1
ATOM 640 N N . THR A 1 77 ? 19.574 -8.420 -21.561 1.00 41.81 77 THR A N 1
ATOM 641 C CA . THR A 1 77 ? 20.501 -9.511 -21.925 1.00 41.81 77 THR A CA 1
ATOM 642 C C . THR A 1 77 ? 20.381 -9.966 -23.379 1.00 41.81 77 THR A C 1
ATOM 644 O O . THR A 1 77 ? 21.304 -10.599 -23.888 1.00 41.81 77 THR A O 1
ATOM 647 N N . THR A 1 78 ? 19.338 -9.550 -24.104 1.00 44.59 78 THR A N 1
ATOM 648 C CA . THR A 1 78 ? 19.180 -9.834 -25.544 1.00 44.59 78 THR A CA 1
ATOM 649 C C . THR A 1 78 ? 19.807 -8.746 -26.431 1.00 44.59 78 THR A C 1
ATOM 651 O O . THR A 1 78 ? 19.228 -8.277 -27.408 1.00 44.59 78 THR A O 1
ATOM 654 N N . LYS A 1 79 ? 21.023 -8.320 -26.081 1.00 43.53 79 LYS A N 1
ATOM 655 C CA . LYS A 1 79 ? 21.973 -7.694 -27.010 1.00 43.53 79 LYS A CA 1
ATOM 656 C C . LYS A 1 79 ? 23.274 -8.482 -26.923 1.00 43.53 79 LYS A C 1
ATOM 658 O O . LYS A 1 79 ? 24.178 -8.109 -26.178 1.00 43.53 79 LYS A O 1
ATOM 663 N N . LYS A 1 80 ? 23.344 -9.588 -27.654 1.00 41.00 80 LYS A N 1
ATOM 664 C CA . LYS A 1 80 ? 24.603 -10.256 -27.966 1.00 41.00 80 LYS A CA 1
ATOM 665 C C . LYS A 1 80 ? 24.693 -10.457 -29.466 1.00 41.00 80 LYS A C 1
ATOM 667 O O . LYS A 1 80 ? 23.637 -10.769 -30.058 1.00 41.00 80 LYS A O 1
#

Foldseek 3Di:
DPFVLVVLVPDPVVVVLCLDCLSVVCVVVVPGNVNVLVDALVNSVVSPGDSVSSNVVNVVSVVVVVVVVVVVVVVVPPPD

Sequence (80 aa):
MESLIKFLREDSKLKHIEVGDLFTKLEEKKITGDSFLKLSGWDFKEYGMSLRQALELEDYIKELYSRKRTDLTEHLTTKK

Radius of gyration: 13.95 Å; Cα contacts (8 Å, |Δi|>4): 46; chains: 1; bounding box: 35×24×37 Å

Secondary structure (DSSP, 8-state):
---HHHHHHH-TTTTTS--TTHHHHHHHTT--HHHHTT--HHHHHHTT--HHHHHHHHHHHHHHHHHHHHHHHHHHH---